Protein AF-O35223-F1 (afdb_monomer_lite)

Structure (mmCIF, N/CA/C/O backbone):
data_AF-O35223-F1
#
_entry.id   AF-O35223-F1
#
loop_
_atom_site.group_PDB
_atom_site.id
_atom_site.type_symbol
_atom_site.label_atom_id
_atom_site.label_alt_id
_atom_site.label_comp_id
_atom_site.label_asym_id
_atom_site.label_entity_id
_atom_site.label_seq_id
_atom_site.pdbx_PDB_ins_code
_atom_site.Cartn_x
_atom_site.Cartn_y
_atom_site.Cartn_z
_atom_site.occupancy
_atom_site.B_iso_or_equiv
_atom_site.auth_seq_id
_atom_site.auth_comp_id
_atom_site.auth_asym_id
_atom_site.auth_atom_id
_atom_site.pdbx_PDB_model_num
ATOM 1 N N . ILE A 1 1 ? 16.661 -6.494 14.076 1.00 72.31 1 ILE A N 1
ATOM 2 C CA . ILE A 1 1 ? 16.013 -7.692 13.481 1.00 72.31 1 ILE A CA 1
ATOM 3 C C . ILE A 1 1 ? 15.786 -7.510 11.979 1.00 72.31 1 ILE A C 1
ATOM 5 O O . ILE A 1 1 ? 16.352 -8.281 11.214 1.00 72.31 1 ILE A O 1
ATOM 9 N N . GLY A 1 2 ? 15.066 -6.471 11.537 1.00 74.75 2 GLY A N 1
ATOM 10 C CA . GLY A 1 2 ? 14.830 -6.199 10.109 1.00 74.75 2 GLY A CA 1
ATOM 11 C C . GLY A 1 2 ? 16.095 -6.109 9.251 1.00 74.75 2 GLY A C 1
ATOM 12 O O . GLY A 1 2 ? 16.254 -6.855 8.285 1.00 74.75 2 GLY A O 1
ATOM 13 N N . MET A 1 3 ? 17.078 -5.314 9.685 1.00 78.62 3 MET A N 1
ATOM 14 C CA . MET A 1 3 ? 18.378 -5.207 9.006 1.00 78.62 3 MET A CA 1
ATOM 15 C C . MET A 1 3 ? 19.155 -6.538 8.944 1.00 78.62 3 MET A C 1
ATOM 17 O O . MET A 1 3 ? 19.803 -6.832 7.943 1.00 78.62 3 MET A O 1
ATOM 21 N N . GLN A 1 4 ? 19.059 -7.382 9.976 1.00 82.38 4 GLN A N 1
ATOM 22 C CA . GLN A 1 4 ? 19.702 -8.702 9.985 1.00 82.38 4 GLN A CA 1
ATOM 23 C C . GLN A 1 4 ? 18.999 -9.675 9.025 1.00 82.38 4 GLN A C 1
ATOM 25 O O . GLN A 1 4 ? 19.676 -10.358 8.257 1.00 82.38 4 GLN A O 1
ATOM 30 N N . MET A 1 5 ? 17.658 -9.686 8.989 1.00 79.19 5 MET A N 1
ATOM 31 C CA . MET A 1 5 ? 16.894 -10.447 7.987 1.00 79.19 5 MET A CA 1
ATOM 32 C C . MET A 1 5 ? 17.226 -9.994 6.564 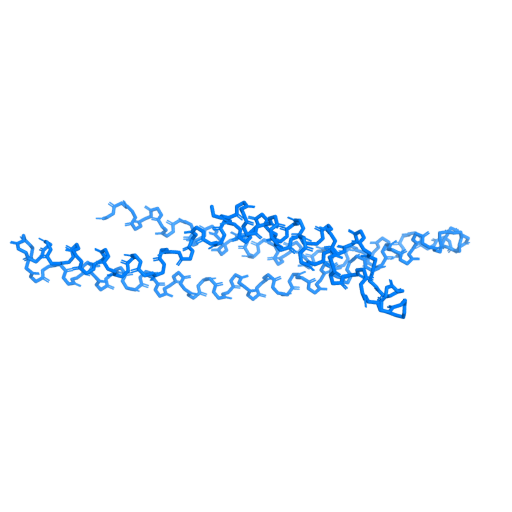1.00 79.19 5 MET A C 1
ATOM 34 O O . MET A 1 5 ? 17.392 -10.829 5.676 1.00 79.19 5 MET A O 1
ATOM 38 N N . ARG A 1 6 ? 17.374 -8.681 6.348 1.00 76.06 6 ARG A N 1
ATOM 39 C CA . ARG A 1 6 ? 17.761 -8.092 5.062 1.00 76.06 6 ARG A CA 1
ATOM 40 C C . ARG A 1 6 ? 19.089 -8.667 4.568 1.00 76.06 6 ARG A C 1
ATOM 42 O O . ARG A 1 6 ? 19.161 -9.162 3.445 1.00 76.06 6 ARG A O 1
ATOM 49 N N . ILE A 1 7 ? 20.124 -8.632 5.409 1.00 82.81 7 ILE A N 1
ATOM 50 C CA . ILE A 1 7 ? 21.465 -9.135 5.072 1.00 82.81 7 ILE A CA 1
ATOM 51 C C . ILE A 1 7 ? 21.427 -10.650 4.812 1.00 82.81 7 ILE A C 1
ATOM 53 O O . ILE A 1 7 ? 22.005 -11.122 3.831 1.00 82.81 7 ILE A O 1
ATOM 57 N N . ALA A 1 8 ? 20.694 -11.409 5.634 1.00 85.00 8 ALA A N 1
ATOM 58 C CA . ALA A 1 8 ? 20.541 -12.853 5.464 1.00 85.00 8 ALA A CA 1
ATOM 59 C C . ALA A 1 8 ? 19.843 -13.220 4.140 1.00 85.00 8 ALA A C 1
ATOM 61 O O . ALA A 1 8 ? 20.336 -14.076 3.403 1.00 85.00 8 ALA A O 1
ATOM 62 N N . MET A 1 9 ? 18.745 -12.538 3.792 1.00 81.94 9 MET A N 1
ATOM 63 C CA . MET A 1 9 ? 18.031 -12.747 2.527 1.00 81.94 9 MET A CA 1
ATOM 64 C C . MET A 1 9 ? 18.899 -12.413 1.311 1.00 81.94 9 MET A C 1
ATOM 66 O O . MET A 1 9 ? 18.942 -13.200 0.366 1.00 81.94 9 MET A O 1
ATOM 70 N N . PHE A 1 10 ? 19.640 -11.298 1.346 1.00 79.69 10 PHE A N 1
ATOM 71 C CA . PHE A 1 10 ? 20.596 -10.961 0.286 1.00 79.69 10 PHE A CA 1
ATOM 72 C C . PHE A 1 10 ? 21.659 -12.050 0.111 1.00 79.69 10 PHE A C 1
ATOM 74 O O . PHE A 1 10 ? 21.914 -12.475 -1.014 1.00 79.69 10 PHE A O 1
ATOM 81 N N . SER A 1 11 ? 22.239 -12.543 1.209 1.00 84.62 11 SER A N 1
ATOM 82 C CA . SER A 1 11 ? 23.257 -13.600 1.169 1.00 84.62 11 SER A CA 1
ATOM 83 C C . SER A 1 11 ? 22.713 -14.909 0.583 1.00 84.62 11 SER A C 1
ATOM 85 O O . SER A 1 11 ? 23.360 -15.530 -0.264 1.00 84.62 11 SER A O 1
ATOM 87 N N . LEU A 1 12 ? 21.504 -15.319 0.982 1.00 85.62 12 LEU A N 1
ATOM 88 C CA . LEU A 1 12 ? 20.852 -16.534 0.482 1.00 85.62 12 LEU A CA 1
ATOM 89 C C . LEU A 1 12 ? 20.500 -16.435 -1.003 1.00 85.62 12 LEU A C 1
ATOM 91 O O . LEU A 1 12 ? 20.766 -17.373 -1.756 1.00 85.62 12 LEU A O 1
ATOM 95 N N . ILE A 1 13 ? 19.938 -15.304 -1.432 1.00 83.12 13 ILE A N 1
ATOM 96 C CA . ILE A 1 13 ? 19.562 -15.084 -2.830 1.00 83.12 13 ILE A CA 1
ATOM 97 C C . ILE A 1 13 ? 20.812 -15.018 -3.701 1.00 83.12 13 ILE A C 1
ATOM 99 O O . ILE A 1 13 ? 20.864 -15.700 -4.718 1.00 83.12 13 ILE A O 1
ATOM 103 N N . TYR A 1 14 ? 21.857 -14.308 -3.271 1.00 82.56 14 TYR A N 1
ATOM 104 C CA . TYR A 1 14 ? 23.130 -14.270 -3.988 1.00 82.56 14 TYR A CA 1
ATOM 105 C C . TYR A 1 14 ? 23.736 -15.675 -4.152 1.00 82.56 14 TYR A C 1
ATOM 107 O O . TYR A 1 14 ? 24.053 -16.090 -5.267 1.00 82.56 14 TYR A O 1
ATOM 115 N N . LYS A 1 15 ? 23.791 -16.469 -3.071 1.00 85.25 15 LYS A N 1
ATOM 116 C CA . LYS A 1 15 ? 24.244 -17.872 -3.119 1.00 85.25 15 LYS A CA 1
ATOM 117 C C . LYS A 1 15 ? 23.380 -18.752 -4.025 1.00 85.25 15 LYS A C 1
ATOM 119 O O . LYS A 1 15 ? 23.910 -19.655 -4.668 1.00 85.25 15 LYS A O 1
ATOM 124 N N . LYS A 1 16 ? 22.060 -18.539 -4.056 1.00 84.56 16 LYS A N 1
ATOM 125 C CA . LYS A 1 16 ? 21.143 -19.301 -4.914 1.00 84.56 16 LYS A CA 1
ATOM 126 C C . LYS A 1 16 ? 21.359 -18.947 -6.382 1.00 84.56 16 LYS A C 1
ATOM 128 O O . LYS A 1 16 ? 21.467 -19.864 -7.189 1.00 84.56 16 LYS A O 1
ATOM 133 N N . THR A 1 17 ? 21.485 -17.662 -6.703 1.00 81.19 17 THR A N 1
ATOM 134 C CA . THR A 1 17 ? 21.718 -17.158 -8.063 1.00 81.19 17 THR A CA 1
ATOM 135 C C . THR A 1 17 ? 23.026 -17.677 -8.653 1.00 81.19 17 THR A C 1
ATOM 137 O O . THR A 1 17 ? 23.038 -18.083 -9.808 1.00 81.19 17 THR A O 1
ATOM 140 N N . LEU A 1 18 ? 24.093 -17.787 -7.855 1.00 81.12 18 LEU A N 1
ATOM 141 C CA . LEU A 1 18 ? 25.358 -18.397 -8.295 1.00 81.12 18 LEU A CA 1
ATOM 142 C C . LEU A 1 18 ? 25.246 -19.890 -8.659 1.00 81.12 18 LEU A C 1
ATOM 144 O O . LEU A 1 18 ? 26.124 -20.422 -9.328 1.00 81.12 18 LEU A O 1
ATOM 148 N N . LYS A 1 19 ? 24.186 -20.577 -8.216 1.00 84.06 19 LYS A N 1
ATOM 149 C CA . LYS A 1 19 ? 23.920 -21.995 -8.513 1.00 84.06 19 LYS A CA 1
ATOM 150 C C . LYS A 1 19 ? 22.848 -22.192 -9.592 1.00 84.06 19 LYS A C 1
ATOM 152 O O . LYS A 1 19 ? 22.480 -23.333 -9.871 1.00 84.06 19 LYS A O 1
ATOM 157 N N . LEU A 1 20 ? 22.287 -21.116 -10.149 1.00 81.62 20 LEU A N 1
ATOM 158 C CA . LEU A 1 20 ? 21.279 -21.200 -11.205 1.00 81.62 20 LEU A CA 1
ATOM 159 C C . LEU A 1 20 ? 21.935 -21.453 -12.570 1.00 81.62 20 LEU A C 1
ATOM 161 O O . LEU A 1 20 ? 22.999 -20.928 -12.876 1.00 81.62 20 LEU A O 1
ATOM 165 N N . SER A 1 21 ? 21.272 -22.263 -13.396 1.00 78.06 21 SER A N 1
ATOM 166 C CA . SER A 1 21 ? 21.702 -22.548 -14.769 1.00 78.06 21 SER A CA 1
ATOM 167 C C . SER A 1 21 ? 21.599 -21.301 -15.655 1.00 78.06 21 SER A C 1
ATOM 169 O O . SER A 1 21 ? 20.639 -20.534 -15.531 1.00 78.06 21 SER A O 1
ATOM 171 N N . SER A 1 22 ? 22.527 -21.145 -16.607 1.00 72.75 22 SER A N 1
ATOM 172 C CA . SER A 1 22 ? 22.577 -20.015 -17.549 1.00 72.75 22 SER A CA 1
ATOM 173 C C . SER A 1 22 ? 21.261 -19.773 -18.296 1.00 72.75 22 SER A C 1
ATOM 175 O O . SER A 1 22 ? 20.886 -18.625 -18.494 1.00 72.75 22 SER A O 1
ATOM 177 N N . ARG A 1 23 ? 20.474 -20.823 -18.590 1.00 75.25 23 ARG A N 1
ATOM 178 C CA . ARG A 1 23 ? 19.152 -20.689 -19.245 1.00 75.25 23 ARG A CA 1
ATOM 179 C C . ARG A 1 23 ? 18.141 -19.853 -18.451 1.00 75.25 23 ARG A C 1
ATOM 181 O O . ARG A 1 23 ? 17.201 -19.316 -19.030 1.00 75.25 23 ARG A O 1
A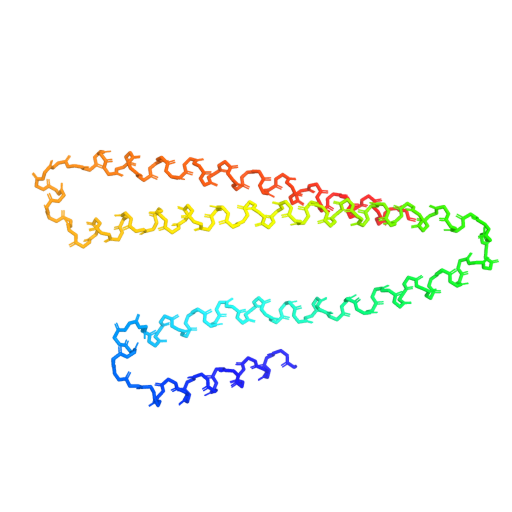TOM 188 N N . VAL A 1 24 ? 18.272 -19.802 -17.125 1.00 71.56 24 VAL A N 1
ATOM 189 C CA . VAL A 1 24 ? 17.401 -18.986 -16.262 1.00 71.56 24 VAL A CA 1
ATOM 190 C C . VAL A 1 24 ? 17.978 -17.581 -16.089 1.00 71.56 24 VAL A C 1
ATOM 192 O O . VAL A 1 24 ? 17.218 -16.619 -16.001 1.00 71.56 24 VAL A O 1
ATOM 195 N N . LEU A 1 25 ? 19.308 -17.460 -16.101 1.00 71.56 25 LEU A N 1
ATOM 196 C CA . LEU A 1 25 ? 20.017 -16.180 -16.059 1.00 71.56 25 LEU A CA 1
ATOM 197 C C . LEU A 1 25 ? 19.766 -15.329 -17.316 1.00 71.56 25 LEU A C 1
ATOM 199 O O . LEU A 1 25 ? 19.668 -14.113 -17.200 1.00 71.56 25 LEU A O 1
ATOM 203 N N . ASP A 1 26 ? 19.560 -15.962 -18.476 1.00 74.00 26 ASP A N 1
ATOM 204 C CA . ASP A 1 26 ? 19.174 -15.276 -19.722 1.00 74.00 26 ASP A CA 1
ATOM 205 C C . ASP A 1 26 ? 17.795 -14.600 -19.631 1.00 74.00 26 ASP A C 1
ATOM 207 O O . ASP A 1 26 ? 17.519 -13.644 -20.350 1.00 74.00 26 ASP A O 1
ATOM 211 N N . LYS A 1 27 ? 16.915 -15.075 -18.737 1.00 73.94 27 LYS A N 1
ATOM 212 C CA . LYS A 1 27 ? 15.574 -14.502 -18.536 1.00 73.94 27 LYS A CA 1
ATOM 213 C C . LYS A 1 27 ? 15.523 -13.440 -17.439 1.00 73.94 27 LYS A C 1
ATOM 215 O O . LYS A 1 27 ? 14.643 -12.584 -17.476 1.00 73.94 27 LYS A O 1
ATOM 220 N N . ILE A 1 28 ? 16.395 -13.521 -16.432 1.00 71.00 28 ILE A N 1
ATOM 221 C CA . ILE A 1 28 ? 16.384 -12.630 -15.264 1.00 71.00 28 ILE A CA 1
ATOM 222 C C . ILE A 1 28 ? 17.818 -12.200 -14.955 1.00 71.00 28 ILE A C 1
ATOM 224 O O . ILE A 1 28 ? 18.617 -12.984 -14.443 1.00 71.00 28 ILE A O 1
ATOM 228 N N . SER A 1 29 ? 18.125 -10.923 -15.198 1.00 76.25 29 SER A N 1
ATOM 229 C CA . SER A 1 29 ? 19.433 -10.362 -14.861 1.00 76.25 29 SER A CA 1
ATOM 230 C C . SER A 1 29 ? 19.640 -10.305 -13.344 1.00 76.25 29 SER A C 1
ATOM 232 O O . SER A 1 29 ? 18.763 -9.872 -12.589 1.00 76.25 29 SER A O 1
ATOM 234 N N . ILE A 1 30 ? 20.844 -10.666 -12.888 1.00 73.94 30 ILE A N 1
ATOM 235 C CA . ILE A 1 30 ? 21.252 -10.587 -11.475 1.00 73.94 30 ILE A CA 1
ATOM 236 C C . ILE A 1 30 ? 21.043 -9.165 -10.926 1.00 73.94 30 ILE A C 1
ATOM 238 O O . ILE A 1 30 ? 20.556 -8.997 -9.808 1.00 73.94 30 ILE A O 1
ATOM 242 N N . GLY A 1 31 ? 21.348 -8.136 -11.725 1.00 72.75 31 GLY A N 1
ATOM 243 C CA . GLY A 1 31 ? 21.167 -6.736 -11.333 1.00 72.75 31 GLY A CA 1
ATOM 244 C C . GLY A 1 31 ? 19.696 -6.355 -11.140 1.00 72.75 31 GLY A C 1
ATOM 245 O O . GLY A 1 31 ? 19.359 -5.652 -10.186 1.00 72.75 31 GLY A O 1
ATOM 246 N N . GLN A 1 32 ? 18.801 -6.876 -11.986 1.00 77.12 32 GLN A N 1
ATOM 247 C CA . GLN A 1 32 ? 17.355 -6.675 -11.844 1.00 77.12 32 GLN A CA 1
ATOM 248 C C . GLN A 1 32 ? 16.824 -7.355 -10.581 1.00 77.12 32 GLN A C 1
ATOM 250 O O . GLN A 1 32 ? 16.044 -6.753 -9.845 1.00 77.12 32 GLN A O 1
ATOM 255 N N . LEU A 1 33 ? 17.294 -8.571 -10.287 1.00 78.94 33 LEU A N 1
ATOM 256 C CA . LEU A 1 33 ? 16.919 -9.303 -9.079 1.00 78.94 33 LEU A CA 1
ATOM 257 C C . LEU A 1 33 ? 17.364 -8.566 -7.807 1.00 78.94 33 LEU A C 1
ATOM 259 O O . LEU A 1 33 ? 16.567 -8.389 -6.889 1.00 78.94 33 LEU A O 1
ATOM 263 N N . VAL A 1 34 ? 18.613 -8.096 -7.765 1.00 77.56 34 VAL A N 1
ATOM 264 C CA . VAL A 1 34 ? 19.168 -7.336 -6.631 1.00 77.56 34 VAL A CA 1
ATOM 265 C C . VAL A 1 34 ? 18.429 -6.009 -6.439 1.00 77.56 34 VAL A C 1
ATOM 267 O O . VAL A 1 34 ? 18.108 -5.650 -5.306 1.00 77.56 34 VAL A O 1
ATOM 270 N N . SER A 1 35 ? 18.108 -5.302 -7.526 1.00 81.19 35 SER A N 1
ATOM 271 C CA . SER A 1 35 ? 17.359 -4.039 -7.477 1.00 81.19 35 SER A CA 1
ATOM 272 C C . SER A 1 35 ? 15.922 -4.239 -6.983 1.00 81.19 35 SER A C 1
ATOM 274 O O . SER A 1 35 ? 15.468 -3.550 -6.064 1.00 81.19 35 SER A O 1
ATOM 276 N N . LEU A 1 36 ? 15.227 -5.250 -7.515 1.00 79.12 36 LEU A N 1
ATOM 277 C CA . LEU A 1 36 ? 13.884 -5.626 -7.077 1.00 79.12 36 LEU A CA 1
ATOM 278 C C . LEU A 1 36 ? 13.883 -6.019 -5.599 1.00 79.12 36 LEU A C 1
ATOM 280 O O . LEU A 1 36 ? 13.017 -5.577 -4.843 1.00 79.12 36 LEU A O 1
ATOM 284 N N . LEU A 1 37 ? 14.864 -6.811 -5.172 1.00 77.94 37 LEU A N 1
ATOM 285 C CA . LEU A 1 37 ? 15.007 -7.234 -3.787 1.00 77.94 37 LEU A CA 1
ATOM 286 C C . LEU A 1 37 ? 15.277 -6.037 -2.863 1.00 77.94 37 LEU A C 1
ATOM 288 O O . LEU A 1 37 ? 14.593 -5.885 -1.857 1.00 77.94 37 LEU A O 1
ATOM 292 N N . SER A 1 38 ? 16.197 -5.140 -3.231 1.00 77.56 38 SER A N 1
ATOM 293 C CA . SER A 1 38 ? 16.495 -3.922 -2.463 1.00 77.56 38 SER A CA 1
ATOM 294 C C . SER A 1 38 ? 15.250 -3.048 -2.255 1.00 77.56 38 SER A C 1
ATOM 296 O O . SER A 1 38 ? 14.977 -2.608 -1.137 1.00 77.56 38 SER A O 1
ATOM 298 N N . ASN A 1 39 ? 14.437 -2.868 -3.302 1.00 80.06 39 ASN A N 1
ATOM 299 C CA . ASN A 1 39 ? 13.200 -2.086 -3.238 1.00 80.06 39 ASN A CA 1
ATOM 300 C C . ASN A 1 39 ? 12.107 -2.750 -2.377 1.00 80.06 39 ASN A C 1
ATOM 302 O O . ASN A 1 39 ? 11.375 -2.068 -1.659 1.00 80.06 39 ASN A O 1
ATOM 306 N N . ASN A 1 40 ? 11.977 -4.078 -2.438 1.00 79.06 40 ASN A N 1
ATOM 307 C CA . ASN A 1 40 ? 10.986 -4.801 -1.638 1.00 79.06 40 ASN A CA 1
ATOM 308 C C . ASN A 1 40 ? 11.398 -4.927 -0.167 1.00 79.06 40 ASN A C 1
ATOM 310 O O . ASN A 1 40 ? 10.531 -4.912 0.699 1.00 79.06 40 ASN A O 1
ATOM 314 N N . LEU A 1 41 ? 12.697 -4.992 0.132 1.00 74.81 41 LEU A N 1
ATOM 315 C CA . LEU A 1 41 ? 13.192 -5.155 1.499 1.00 74.81 41 LEU A CA 1
ATOM 316 C C . LEU A 1 41 ? 12.947 -3.935 2.386 1.00 74.81 41 LEU A C 1
ATOM 318 O O . LEU A 1 41 ? 12.598 -4.117 3.546 1.00 74.81 41 LEU A O 1
ATOM 322 N N . ASN A 1 42 ? 13.063 -2.714 1.855 1.00 77.56 42 ASN A N 1
ATOM 323 C CA . ASN A 1 42 ? 12.712 -1.512 2.623 1.00 77.56 42 ASN A CA 1
ATOM 324 C C . ASN A 1 42 ? 11.232 -1.544 3.047 1.00 77.56 42 ASN A C 1
ATOM 326 O O . ASN A 1 42 ? 10.906 -1.314 4.206 1.00 77.56 42 ASN A O 1
ATOM 330 N N . LYS A 1 43 ? 10.341 -1.927 2.124 1.00 78.06 43 LYS A N 1
ATOM 331 C CA . LYS A 1 43 ? 8.904 -2.072 2.408 1.00 78.06 43 LYS A CA 1
ATOM 332 C C . LYS A 1 43 ? 8.604 -3.245 3.339 1.00 78.06 43 LYS A C 1
ATOM 334 O O . LYS A 1 43 ? 7.632 -3.204 4.083 1.00 78.06 43 LYS A O 1
ATOM 339 N N . PHE A 1 44 ? 9.406 -4.304 3.268 1.00 79.06 44 PHE A N 1
ATOM 340 C CA . PHE A 1 44 ? 9.266 -5.472 4.129 1.00 79.06 44 PHE A CA 1
ATOM 341 C C . PHE A 1 44 ? 9.649 -5.157 5.577 1.00 79.06 44 PHE A C 1
ATOM 343 O O . PHE A 1 44 ? 8.964 -5.612 6.484 1.00 79.06 44 PHE A O 1
ATOM 350 N N . ASP A 1 45 ? 10.692 -4.352 5.794 1.00 79.19 45 ASP A N 1
ATOM 351 C CA . ASP A 1 45 ? 11.107 -3.924 7.135 1.00 79.19 45 ASP A CA 1
ATOM 352 C C . ASP A 1 45 ? 10.027 -3.051 7.799 1.00 79.19 45 ASP A C 1
ATOM 354 O O . ASP A 1 45 ? 9.560 -3.347 8.900 1.00 79.19 45 ASP A O 1
ATOM 358 N N . GLU A 1 46 ? 9.511 -2.055 7.068 1.00 79.38 46 GLU A N 1
ATOM 359 C CA . GLU A 1 46 ? 8.355 -1.256 7.505 1.00 79.38 46 GLU A CA 1
ATOM 360 C C . GLU A 1 46 ? 7.113 -2.132 7.759 1.00 79.38 46 GLU A C 1
ATOM 362 O O . GLU A 1 46 ? 6.401 -1.959 8.749 1.00 79.38 46 GLU A O 1
ATOM 367 N N . GLY A 1 47 ? 6.864 -3.116 6.889 1.00 79.88 47 GLY A N 1
ATOM 368 C CA . GLY A 1 47 ? 5.748 -4.051 7.018 1.00 79.88 47 GLY A CA 1
ATOM 369 C C . GLY A 1 47 ? 5.857 -4.969 8.236 1.00 79.88 47 GLY A C 1
ATOM 370 O O . GLY A 1 47 ? 4.849 -5.234 8.885 1.00 79.88 47 GLY A O 1
ATOM 371 N N . LEU A 1 48 ? 7.062 -5.426 8.583 1.00 82.31 48 LEU A N 1
ATOM 372 C CA . LEU A 1 48 ? 7.317 -6.245 9.771 1.00 82.31 48 LEU A CA 1
ATOM 373 C C . LEU A 1 48 ? 7.044 -5.473 11.061 1.00 82.31 48 LEU A C 1
ATOM 375 O O . LEU A 1 48 ? 6.459 -6.031 11.991 1.00 82.31 48 LEU A O 1
ATOM 379 N N . ALA A 1 49 ? 7.425 -4.195 11.117 1.00 81.06 49 ALA A N 1
ATOM 380 C CA . ALA A 1 49 ? 7.086 -3.334 12.248 1.00 81.06 49 ALA A CA 1
ATOM 381 C C . ALA A 1 49 ? 5.561 -3.210 12.410 1.00 81.06 49 ALA A C 1
ATOM 383 O O . ALA A 1 49 ? 5.037 -3.384 13.510 1.00 81.06 49 ALA A O 1
ATOM 384 N N . LEU A 1 50 ? 4.835 -3.012 11.305 1.00 82.25 50 LEU A N 1
ATOM 385 C CA . LEU A 1 50 ? 3.371 -2.926 11.309 1.00 82.25 50 LEU A CA 1
ATOM 386 C C . LEU A 1 50 ? 2.680 -4.266 11.612 1.00 82.25 50 LEU A C 1
ATOM 388 O O . LEU A 1 50 ? 1.618 -4.280 12.227 1.00 82.25 50 LEU A O 1
ATOM 392 N N . ALA A 1 51 ? 3.274 -5.399 11.232 1.00 84.88 51 ALA A N 1
ATOM 393 C CA . ALA A 1 51 ? 2.695 -6.725 11.446 1.00 84.88 51 ALA A CA 1
ATOM 394 C C . ALA A 1 51 ? 2.505 -7.065 12.934 1.00 84.88 51 ALA A C 1
ATOM 396 O O . ALA A 1 51 ? 1.557 -7.765 13.289 1.00 84.88 51 ALA A O 1
ATOM 397 N N . HIS A 1 52 ? 3.356 -6.535 13.817 1.00 86.31 52 HIS A N 1
ATOM 398 C CA . HIS A 1 52 ? 3.216 -6.743 15.260 1.00 86.31 52 HIS A CA 1
ATOM 399 C C . HIS A 1 52 ? 1.930 -6.112 15.816 1.00 86.31 52 HIS A C 1
ATOM 401 O O . HIS A 1 52 ? 1.328 -6.647 16.744 1.00 86.31 52 HIS A O 1
ATOM 407 N N . PHE A 1 53 ? 1.432 -5.033 15.207 1.00 84.88 53 PHE A N 1
ATOM 408 C CA . PHE A 1 53 ? 0.189 -4.400 15.648 1.00 84.88 53 PHE A CA 1
ATOM 409 C C . PHE A 1 53 ? -1.051 -5.280 15.453 1.00 84.88 53 PHE A C 1
ATOM 411 O O . PHE A 1 53 ? -2.057 -5.043 16.114 1.00 84.88 53 PHE A O 1
ATOM 418 N N . VAL A 1 54 ? -0.988 -6.325 14.618 1.00 87.25 54 VAL A N 1
ATOM 419 C CA . VAL A 1 54 ? -2.123 -7.233 14.369 1.00 87.25 54 VAL A CA 1
ATOM 420 C C . VAL A 1 54 ? -2.570 -7.961 15.640 1.00 87.25 54 VAL A C 1
ATOM 422 O O . VAL A 1 54 ? -3.765 -8.171 15.823 1.00 87.25 54 VAL A O 1
ATOM 425 N N . TRP A 1 55 ? -1.637 -8.325 16.525 1.00 88.81 55 TRP A N 1
ATOM 426 C CA . TRP A 1 55 ? -1.948 -9.003 17.790 1.00 88.81 55 TRP A CA 1
ATOM 427 C C . TRP A 1 55 ? -1.908 -8.058 18.996 1.00 88.81 55 TRP A C 1
ATOM 429 O O . TRP A 1 55 ? -2.662 -8.255 19.949 1.00 88.81 55 TRP A O 1
ATOM 439 N N . ILE A 1 56 ? -1.086 -7.003 18.943 1.00 88.69 56 ILE A N 1
ATOM 440 C CA . ILE A 1 56 ? -1.019 -5.994 20.008 1.00 88.69 56 ILE A CA 1
ATOM 441 C C . ILE A 1 56 ? -2.334 -5.209 20.086 1.00 88.69 56 ILE A C 1
ATOM 443 O O . ILE A 1 56 ? -2.844 -4.998 21.182 1.00 88.69 56 ILE A O 1
ATOM 447 N N . ALA A 1 57 ? -2.921 -4.813 18.949 1.00 86.81 57 ALA A N 1
ATOM 448 C CA . ALA A 1 57 ? -4.121 -3.977 18.947 1.00 86.81 57 ALA A CA 1
ATOM 449 C C . ALA A 1 57 ? -5.350 -4.656 19.594 1.00 86.81 57 ALA A C 1
ATOM 451 O O . ALA A 1 57 ? -5.963 -4.027 20.456 1.00 86.81 57 ALA A O 1
ATOM 452 N N . PRO A 1 58 ? -5.706 -5.925 19.290 1.00 87.69 58 PRO A N 1
ATOM 453 C CA . PRO A 1 58 ? -6.800 -6.614 19.983 1.00 87.69 58 PRO A CA 1
ATOM 454 C C . PRO A 1 58 ? -6.566 -6.764 21.489 1.00 87.69 58 PRO A C 1
ATOM 456 O O . PRO A 1 58 ? -7.488 -6.565 22.284 1.00 87.69 58 PRO A O 1
ATOM 459 N N . LEU A 1 59 ? -5.332 -7.087 21.892 1.00 90.38 59 LEU A N 1
ATOM 460 C CA . LEU A 1 59 ? -4.968 -7.210 23.302 1.00 90.38 59 LEU A CA 1
ATOM 461 C C . LEU A 1 59 ? -5.133 -5.867 24.023 1.00 90.38 59 LEU A C 1
ATOM 463 O O . LEU A 1 59 ? -5.739 -5.811 25.090 1.00 90.38 59 LEU A O 1
ATOM 467 N N . GLN A 1 60 ? -4.654 -4.785 23.409 1.00 87.88 60 GLN A N 1
ATOM 468 C CA . GLN A 1 60 ? -4.754 -3.434 23.946 1.00 87.88 60 GLN A CA 1
ATOM 469 C C . GLN A 1 60 ? -6.210 -2.965 24.070 1.00 87.88 60 GLN A C 1
ATOM 471 O O . GLN A 1 60 ? -6.576 -2.423 25.109 1.00 87.88 60 GLN A O 1
ATOM 476 N N . VAL A 1 61 ? -7.054 -3.218 23.062 1.00 87.25 61 VAL A N 1
ATOM 477 C CA . VAL A 1 61 ? -8.495 -2.900 23.112 1.00 87.25 61 VAL A CA 1
ATOM 478 C C . VAL A 1 61 ? -9.185 -3.665 24.241 1.00 87.25 61 VAL A C 1
ATOM 480 O O . VAL A 1 61 ? -9.971 -3.080 24.979 1.00 87.25 61 VAL A O 1
ATOM 483 N N . THR A 1 62 ? -8.861 -4.947 24.422 1.00 87.94 62 THR A N 1
ATOM 484 C CA . THR A 1 62 ? -9.443 -5.771 25.494 1.00 87.94 62 THR A CA 1
ATOM 485 C C . THR A 1 62 ? -9.057 -5.240 26.879 1.00 87.94 62 THR A C 1
ATOM 487 O O . THR A 1 62 ? -9.909 -5.124 27.758 1.00 87.94 62 THR A O 1
ATOM 490 N N . LEU A 1 63 ? -7.788 -4.860 27.059 1.00 89.38 63 LEU A N 1
ATOM 491 C CA . LEU A 1 63 ? -7.272 -4.276 28.302 1.00 89.38 63 LEU A CA 1
ATOM 492 C C . LEU A 1 63 ? -7.925 -2.923 28.622 1.00 89.38 63 LEU A C 1
ATOM 494 O O . LEU A 1 63 ? -8.382 -2.710 29.742 1.00 89.38 63 LEU A O 1
ATOM 498 N N . LEU A 1 64 ? -8.014 -2.031 27.628 1.00 87.00 64 LEU A N 1
ATOM 499 C CA . LEU A 1 64 ? -8.692 -0.736 27.748 1.00 87.00 64 LEU A CA 1
ATOM 500 C C . LEU A 1 64 ? -10.169 -0.904 28.100 1.00 87.00 64 LEU A C 1
ATOM 502 O O . LEU A 1 64 ? -10.677 -0.170 28.940 1.00 87.00 64 LEU A O 1
ATOM 506 N N . MET A 1 65 ? -10.843 -1.882 27.494 1.00 84.81 65 MET A N 1
ATOM 507 C CA . MET A 1 65 ? -12.253 -2.141 27.758 1.00 84.81 65 MET A CA 1
ATOM 508 C C . MET A 1 65 ? -12.493 -2.634 29.188 1.00 84.81 65 MET A C 1
ATOM 510 O O . MET A 1 65 ? -13.463 -2.218 29.816 1.00 84.81 65 MET A O 1
ATOM 514 N N . GLY A 1 66 ? -11.590 -3.467 29.719 1.00 85.75 66 GLY A N 1
ATOM 515 C CA . GLY A 1 66 ? -11.618 -3.877 31.124 1.00 85.75 66 GLY A CA 1
ATOM 516 C C . GLY A 1 66 ? -11.469 -2.691 32.077 1.00 85.75 66 GLY A C 1
ATOM 517 O O . GLY A 1 66 ? -12.206 -2.598 33.048 1.00 85.75 66 GLY A O 1
ATOM 518 N N . LEU A 1 67 ? -10.584 -1.741 31.759 1.00 85.44 67 LEU A N 1
ATOM 519 C CA . LEU A 1 67 ? -10.386 -0.540 32.575 1.00 85.44 67 LEU A CA 1
ATOM 520 C C . LEU A 1 67 ? -11.570 0.442 32.484 1.00 85.44 67 LEU A C 1
ATOM 522 O O . LEU A 1 67 ? -11.944 1.070 33.470 1.00 85.44 67 LEU A O 1
ATOM 526 N N . LEU A 1 68 ? -12.174 0.578 31.298 1.00 84.50 68 LEU A N 1
ATOM 527 C CA . LEU A 1 68 ? -13.334 1.449 31.077 1.00 84.50 68 LEU A CA 1
ATOM 528 C C . LEU A 1 68 ? -14.614 0.915 31.728 1.00 84.50 68 LEU A C 1
ATOM 530 O O . LEU A 1 68 ? -15.514 1.702 32.033 1.00 84.50 68 LEU A O 1
ATOM 534 N N . TRP A 1 69 ? -14.696 -0.402 31.933 1.00 82.00 69 TRP A N 1
ATOM 535 C CA . TRP A 1 69 ? -15.829 -1.057 32.582 1.00 82.00 69 TRP A CA 1
ATOM 536 C C . TRP A 1 69 ? -16.108 -0.475 33.968 1.00 82.00 69 TRP A C 1
ATOM 538 O O . TRP A 1 69 ? -17.258 -0.175 34.288 1.00 82.00 69 TRP A O 1
ATOM 548 N N . ASP A 1 70 ? -15.046 -0.247 34.740 1.00 78.69 70 ASP A N 1
ATOM 549 C CA . ASP A 1 70 ? -15.138 0.223 36.121 1.00 78.69 70 ASP A CA 1
ATOM 550 C C . ASP A 1 70 ? -15.599 1.687 36.224 1.00 78.69 70 ASP A C 1
ATOM 552 O O . ASP A 1 70 ? -16.171 2.077 37.240 1.00 78.69 70 ASP A O 1
ATOM 556 N N . LEU A 1 71 ? -15.397 2.501 35.176 1.00 77.69 71 LEU A N 1
ATOM 557 C CA . LEU A 1 71 ? -15.795 3.916 35.162 1.00 77.69 71 LEU A CA 1
ATOM 558 C C . LEU A 1 71 ? -17.148 4.176 34.481 1.00 77.69 71 LEU A C 1
ATOM 560 O O . LEU A 1 71 ? -17.912 5.015 34.952 1.00 77.69 71 LEU A O 1
ATOM 564 N N . LEU A 1 72 ? -17.422 3.533 33.339 1.00 77.19 72 LEU A N 1
ATOM 565 C CA . LEU A 1 72 ? -18.546 3.884 32.451 1.00 77.19 72 LEU A CA 1
ATOM 566 C C . LEU A 1 72 ? -19.602 2.781 32.300 1.00 77.19 72 LEU A C 1
ATOM 568 O O . LEU A 1 72 ? -20.653 3.029 31.696 1.00 77.19 72 LEU A O 1
ATOM 572 N N . GLN A 1 73 ? -19.342 1.583 32.833 1.00 81.06 73 GLN A N 1
ATOM 573 C CA . GLN A 1 73 ? -20.273 0.455 32.862 1.00 81.06 73 GLN A CA 1
ATOM 574 C C . GLN A 1 73 ? -20.908 0.205 31.471 1.00 81.06 73 GLN A C 1
ATOM 576 O O . GLN A 1 73 ? -20.198 -0.077 30.505 1.00 81.06 73 GLN A O 1
ATOM 581 N N . ALA A 1 74 ? -22.228 0.359 31.310 1.00 79.12 74 ALA A N 1
ATOM 582 C CA . ALA A 1 74 ? -22.927 0.100 30.045 1.00 79.12 74 ALA A CA 1
ATOM 583 C C . ALA A 1 74 ? -22.560 1.064 28.894 1.00 79.12 74 ALA A C 1
ATOM 585 O O . ALA A 1 74 ? -22.672 0.689 27.725 1.00 79.12 74 ALA A O 1
ATOM 586 N N . SER A 1 75 ? -22.102 2.287 29.191 1.00 81.94 75 SER A N 1
ATOM 587 C CA . SER A 1 75 ? -21.783 3.293 28.165 1.00 81.94 75 SER A CA 1
ATOM 588 C C . SER A 1 75 ? -20.542 2.918 27.338 1.00 81.94 75 SER A C 1
ATOM 590 O O . SER A 1 75 ? -20.465 3.224 26.146 1.00 81.94 75 SER A O 1
ATOM 592 N N . ALA A 1 76 ? -19.611 2.153 27.921 1.00 80.69 76 ALA A N 1
ATOM 593 C CA . ALA A 1 76 ? -18.396 1.702 27.241 1.00 80.69 76 ALA A CA 1
ATOM 594 C C . ALA A 1 76 ? -18.698 0.861 25.982 1.00 80.69 76 ALA A C 1
ATOM 596 O O . ALA A 1 76 ? -18.018 0.995 24.962 1.00 80.69 76 ALA A O 1
ATOM 597 N N . PHE A 1 77 ? -19.759 0.043 26.002 1.00 82.56 77 PHE A N 1
ATOM 598 C CA . PHE A 1 77 ? -20.153 -0.771 24.845 1.00 82.56 77 PHE A CA 1
ATOM 599 C C . PHE A 1 77 ? -20.590 0.057 23.635 1.00 82.56 77 PHE A C 1
ATOM 601 O O . PHE A 1 77 ? -20.372 -0.371 22.502 1.00 82.56 77 PHE A O 1
ATOM 608 N N . CYS A 1 78 ? -21.174 1.238 23.855 1.00 85.62 78 CYS A N 1
ATOM 609 C CA . CYS A 1 78 ? -21.569 2.131 22.768 1.00 85.62 78 CYS A CA 1
ATOM 610 C C . CYS A 1 78 ? -20.334 2.641 22.003 1.00 85.62 78 CYS A C 1
ATOM 612 O O . CYS A 1 78 ? -20.297 2.592 20.772 1.00 85.62 78 CYS A O 1
ATOM 614 N N . GLY A 1 79 ? -19.276 3.023 22.732 1.00 82.75 79 GLY A N 1
ATOM 615 C CA . GLY A 1 79 ? -17.990 3.413 22.145 1.00 82.75 79 GLY A CA 1
ATOM 616 C C . GLY A 1 79 ? -17.315 2.267 21.387 1.00 82.75 79 GLY A C 1
ATOM 617 O O . GLY A 1 79 ? -16.863 2.449 20.257 1.00 82.75 79 GLY A O 1
ATOM 618 N N . LEU A 1 80 ? -17.321 1.055 21.954 1.00 84.50 80 LEU A N 1
ATOM 619 C CA . LEU A 1 80 ? -16.776 -0.129 21.283 1.00 84.50 80 LEU A CA 1
ATOM 620 C C . LEU A 1 80 ? -17.524 -0.448 19.980 1.00 84.50 80 LEU A C 1
ATOM 622 O O . LEU A 1 80 ? -16.894 -0.710 18.955 1.00 84.50 80 LEU A O 1
ATOM 626 N N . ALA A 1 81 ? -18.859 -0.396 19.996 1.00 86.62 81 ALA A N 1
ATOM 627 C CA . ALA A 1 81 ? -19.671 -0.617 18.804 1.00 86.62 81 ALA A CA 1
ATOM 628 C C . ALA A 1 81 ? -19.347 0.409 17.704 1.00 86.62 81 ALA A C 1
ATOM 630 O O . ALA A 1 81 ? -19.178 0.033 16.543 1.00 86.62 81 ALA A O 1
ATOM 631 N N . PHE A 1 82 ? -19.183 1.684 18.069 1.00 86.62 82 PHE A N 1
ATOM 632 C CA . PHE A 1 82 ? -18.778 2.732 17.134 1.00 86.62 82 PHE A CA 1
ATOM 633 C C . PHE A 1 82 ? -17.392 2.464 16.522 1.00 86.62 82 PHE A C 1
ATOM 635 O O . PHE A 1 82 ? -17.245 2.502 15.298 1.00 86.62 82 PHE A O 1
ATOM 642 N N . LEU A 1 83 ? -16.393 2.108 17.338 1.00 85.06 83 LEU A N 1
ATOM 643 C CA . LEU A 1 83 ? -15.045 1.777 16.860 1.00 85.06 83 LEU A CA 1
ATOM 644 C C . LEU A 1 83 ? -15.040 0.577 15.902 1.00 85.06 83 LEU A C 1
ATOM 646 O O . LEU A 1 83 ? -14.348 0.609 14.883 1.00 85.06 83 LEU A O 1
ATOM 650 N N . ILE A 1 84 ? -15.843 -0.457 16.179 1.00 87.81 84 ILE A N 1
ATOM 651 C CA . ILE A 1 84 ? -15.987 -1.619 15.289 1.00 87.81 84 ILE A CA 1
ATOM 652 C C . ILE A 1 84 ? -16.561 -1.193 13.932 1.00 87.81 84 ILE A C 1
ATOM 654 O O . ILE A 1 84 ? -16.034 -1.591 12.892 1.00 87.81 84 ILE A O 1
ATOM 658 N N . VAL A 1 85 ? -17.604 -0.358 13.914 1.00 89.62 85 VAL A N 1
ATOM 659 C CA . VAL A 1 85 ? -18.197 0.146 12.663 1.00 89.62 85 VAL A CA 1
ATOM 660 C C . VAL A 1 85 ? -17.172 0.947 11.856 1.00 89.62 85 VAL A C 1
ATOM 662 O O . VAL A 1 85 ? -17.021 0.711 10.654 1.00 89.62 85 VAL A O 1
ATOM 665 N N . VAL A 1 86 ? -16.414 1.838 12.502 1.00 87.31 86 VAL A N 1
ATOM 666 C CA . VAL A 1 86 ? -15.348 2.611 11.842 1.00 87.31 86 VAL A CA 1
ATOM 667 C C . VAL A 1 86 ? -14.272 1.686 11.263 1.00 87.31 86 VAL A C 1
ATOM 669 O O . VAL A 1 86 ? -13.877 1.859 10.107 1.00 87.31 86 VAL A O 1
ATOM 672 N N . ALA A 1 87 ? -13.843 0.665 12.008 1.00 87.00 87 ALA A N 1
ATOM 673 C CA . ALA A 1 87 ? -12.858 -0.310 11.543 1.00 87.00 87 ALA A CA 1
ATOM 674 C C . ALA A 1 87 ? -13.345 -1.100 10.313 1.00 87.00 87 ALA A C 1
ATOM 676 O O . ALA A 1 87 ? -12.583 -1.305 9.365 1.00 87.00 87 ALA A O 1
ATOM 677 N N . LEU A 1 88 ? -14.622 -1.503 10.276 1.00 90.06 88 LEU A N 1
ATOM 678 C CA . LEU A 1 88 ? -15.214 -2.185 9.118 1.00 90.06 88 LEU A CA 1
ATOM 679 C C . LEU A 1 88 ? -15.253 -1.283 7.877 1.00 90.06 88 LEU A C 1
ATOM 681 O O . LEU A 1 88 ? -14.926 -1.734 6.773 1.00 90.06 88 LEU A O 1
ATOM 685 N N . VAL A 1 89 ? -15.594 -0.003 8.049 1.00 89.81 89 VAL A N 1
ATOM 686 C CA . VAL A 1 89 ? -15.556 0.988 6.964 1.00 89.81 89 VAL A CA 1
ATOM 687 C C . VAL A 1 89 ? -14.128 1.160 6.439 1.00 89.81 89 VAL A C 1
ATOM 689 O O . VAL A 1 89 ? -13.908 1.073 5.228 1.00 89.81 89 VAL A O 1
ATOM 692 N N . GLN A 1 90 ? -13.139 1.320 7.324 1.00 86.88 90 GLN A N 1
ATOM 693 C CA . GLN A 1 90 ? -11.723 1.406 6.943 1.00 86.88 90 GLN A CA 1
ATOM 694 C C . GLN A 1 90 ? -11.245 0.148 6.202 1.00 86.88 90 GLN A C 1
ATOM 696 O O . GLN A 1 90 ? -10.574 0.248 5.172 1.00 86.88 90 GLN A O 1
ATOM 701 N N . ALA A 1 91 ? -11.648 -1.045 6.649 1.00 87.88 91 ALA A N 1
ATOM 702 C CA . ALA A 1 91 ? -11.321 -2.299 5.972 1.00 87.88 91 ALA A CA 1
ATOM 703 C C . ALA A 1 91 ? -11.917 -2.367 4.552 1.00 87.88 91 ALA A C 1
ATOM 705 O O . ALA A 1 91 ? -11.237 -2.786 3.608 1.00 87.88 91 ALA A O 1
ATOM 706 N N . GLY A 1 92 ? -13.163 -1.915 4.371 1.00 90.50 92 GLY A N 1
ATOM 707 C CA . GLY A 1 92 ? -13.807 -1.812 3.059 1.00 90.50 92 GLY A CA 1
ATOM 708 C C . GLY A 1 92 ? -13.068 -0.860 2.112 1.00 90.50 92 GLY A C 1
ATOM 709 O O . GLY A 1 92 ? -12.775 -1.211 0.963 1.00 90.50 92 GLY A O 1
ATOM 710 N N . LEU A 1 93 ? -12.683 0.315 2.610 1.00 89.00 93 LEU A N 1
ATOM 711 C CA . LEU A 1 93 ? -11.888 1.294 1.863 1.00 89.00 93 LEU A CA 1
ATOM 712 C C . LEU A 1 93 ? -10.504 0.748 1.499 1.00 89.00 93 LEU A C 1
ATOM 714 O O . LEU A 1 93 ? -10.051 0.928 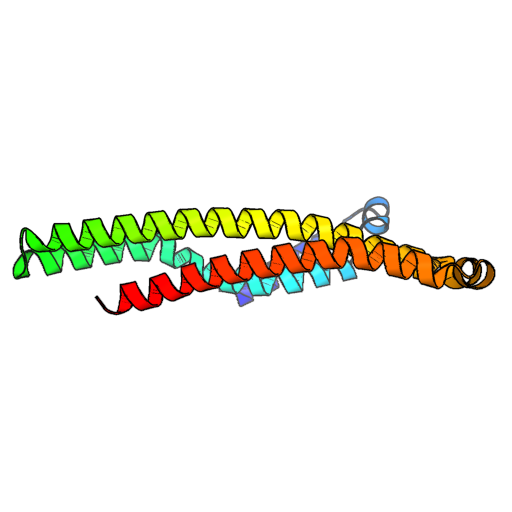0.366 1.00 89.00 93 LEU A O 1
ATOM 718 N N . GLY A 1 94 ? -9.864 0.015 2.412 1.00 87.38 94 GLY A N 1
ATOM 719 C CA . GLY A 1 94 ? -8.597 -0.670 2.167 1.00 87.38 94 GLY A CA 1
ATOM 720 C C . GLY A 1 94 ? -8.687 -1.671 1.012 1.00 87.38 94 GLY A C 1
ATOM 721 O O . GLY A 1 94 ? -7.847 -1.652 0.107 1.00 87.38 94 GLY A O 1
ATOM 722 N N . ARG A 1 95 ? -9.749 -2.488 0.963 1.00 89.44 95 ARG A N 1
ATOM 723 C CA . ARG A 1 95 ? -9.998 -3.403 -0.170 1.00 89.44 95 ARG A CA 1
ATOM 724 C C . ARG A 1 95 ? -10.175 -2.647 -1.486 1.00 89.44 95 ARG A C 1
ATOM 726 O O . ARG A 1 95 ? -9.605 -3.040 -2.505 1.00 89.44 95 ARG A O 1
ATOM 733 N N . MET A 1 96 ? -10.921 -1.543 -1.475 1.00 89.00 96 MET A N 1
ATOM 734 C CA . MET A 1 96 ? -11.111 -0.717 -2.669 1.00 89.00 96 MET A CA 1
ATOM 735 C C . MET A 1 96 ? -9.791 -0.082 -3.145 1.00 89.00 96 MET A C 1
ATOM 737 O O . MET A 1 96 ? -9.508 -0.072 -4.345 1.00 89.00 96 MET A O 1
ATOM 741 N N . MET A 1 97 ? -8.945 0.385 -2.223 1.00 87.38 97 MET A N 1
ATOM 742 C CA . MET A 1 97 ? -7.617 0.917 -2.540 1.00 87.38 97 MET A CA 1
ATOM 743 C C . MET A 1 97 ? -6.729 -0.139 -3.210 1.00 87.38 97 MET A C 1
ATOM 745 O O . MET A 1 97 ? -6.073 0.153 -4.212 1.00 87.38 97 MET A O 1
ATOM 749 N N . MET A 1 98 ? -6.744 -1.375 -2.702 1.00 86.62 98 MET A N 1
ATOM 750 C CA . MET A 1 98 ? -6.003 -2.496 -3.290 1.00 86.62 98 MET A CA 1
ATOM 751 C C . MET A 1 98 ? -6.472 -2.809 -4.714 1.00 86.62 98 MET A C 1
ATOM 753 O O . MET A 1 98 ? -5.636 -2.973 -5.601 1.00 86.62 98 MET A O 1
ATOM 757 N N . LYS A 1 99 ? -7.787 -2.788 -4.966 1.00 91.00 99 LYS A N 1
ATOM 758 C CA . LYS A 1 99 ? -8.357 -2.977 -6.310 1.00 91.00 99 LYS A CA 1
ATOM 759 C C . LYS A 1 99 ? -7.883 -1.906 -7.299 1.00 91.00 99 LYS A C 1
ATOM 761 O O . LYS A 1 99 ? -7.490 -2.234 -8.415 1.00 91.00 99 LYS A O 1
ATOM 766 N N . TYR A 1 100 ? -7.877 -0.631 -6.900 1.00 88.19 100 TYR A N 1
ATOM 767 C CA . TYR A 1 100 ? -7.353 0.440 -7.759 1.00 88.19 100 TYR A CA 1
ATOM 768 C C . TYR A 1 100 ? -5.846 0.317 -7.995 1.00 88.19 100 TYR A C 1
ATOM 770 O O . TYR A 1 100 ? -5.371 0.625 -9.088 1.00 88.19 100 TYR A O 1
ATOM 778 N N . ARG A 1 101 ? -5.093 -0.149 -6.992 1.00 85.25 101 ARG A N 1
ATOM 779 C CA . ARG A 1 101 ? -3.650 -0.379 -7.112 1.00 85.25 101 ARG A CA 1
ATOM 780 C C . ARG A 1 101 ? -3.331 -1.478 -8.123 1.00 85.25 101 ARG A C 1
ATOM 782 O O . ARG A 1 101 ? -2.399 -1.308 -8.902 1.00 85.25 101 ARG A O 1
ATOM 789 N N . ASP A 1 102 ? -4.113 -2.550 -8.128 1.00 89.06 102 ASP A N 1
ATOM 790 C CA . ASP A 1 102 ? -3.944 -3.677 -9.046 1.00 89.06 102 ASP A CA 1
ATOM 791 C C . ASP A 1 102 ? -4.245 -3.281 -10.501 1.00 89.06 102 ASP A C 1
ATOM 793 O O . ASP A 1 102 ? -3.412 -3.442 -11.391 1.00 89.06 102 ASP A O 1
ATOM 797 N N . GLN A 1 103 ? -5.368 -2.591 -10.730 1.00 89.38 103 GLN A N 1
ATOM 798 C CA . GLN A 1 103 ? -5.699 -2.039 -12.053 1.00 89.38 103 GLN A CA 1
ATOM 799 C C . GLN A 1 103 ? -4.634 -1.057 -12.559 1.00 89.38 103 GLN A C 1
ATOM 801 O O . GLN A 1 103 ? -4.299 -1.038 -13.746 1.00 89.38 103 GLN A O 1
ATOM 806 N N . ARG A 1 104 ? -4.083 -0.236 -11.657 1.00 87.19 104 ARG A N 1
ATOM 807 C CA . ARG A 1 104 ? -3.004 0.697 -11.985 1.00 87.19 104 ARG A CA 1
ATOM 808 C C . ARG A 1 104 ? -1.728 -0.044 -12.389 1.00 87.19 104 ARG A C 1
ATOM 810 O O . ARG A 1 104 ? -1.077 0.390 -13.333 1.00 87.19 104 ARG A O 1
ATOM 817 N N . ALA A 1 105 ? -1.380 -1.142 -11.719 1.00 86.25 105 ALA A N 1
ATOM 818 C CA . ALA A 1 105 ? -0.185 -1.923 -12.038 1.00 86.25 105 ALA A CA 1
ATOM 819 C C . ALA A 1 105 ? -0.213 -2.454 -13.482 1.00 86.25 105 ALA A C 1
ATOM 821 O O . ALA A 1 105 ? 0.776 -2.296 -14.196 1.00 86.25 105 ALA A O 1
ATOM 822 N N . GLY A 1 106 ? -1.362 -2.963 -13.944 1.00 86.75 106 GLY A N 1
ATOM 823 C CA . GLY A 1 106 ? -1.528 -3.413 -15.333 1.00 86.75 106 GLY A CA 1
ATOM 824 C C . GLY A 1 106 ? -1.408 -2.285 -16.368 1.00 86.75 106 GLY A C 1
ATOM 825 O O . GLY A 1 106 ? -0.825 -2.464 -17.436 1.00 86.75 106 GLY A O 1
ATOM 826 N N . LYS A 1 107 ? -1.901 -1.080 -16.051 1.00 85.81 107 LYS A N 1
ATOM 827 C CA . LYS A 1 107 ? -1.756 0.082 -16.949 1.00 85.81 107 LYS A CA 1
ATOM 828 C C . LYS A 1 107 ? -0.339 0.645 -16.980 1.00 85.81 107 LYS A C 1
ATOM 830 O O . LYS A 1 107 ? 0.104 1.119 -18.023 1.00 85.81 107 LYS A O 1
ATOM 835 N N . ILE A 1 108 ? 0.388 0.548 -15.870 1.00 86.56 108 ILE A N 1
ATOM 836 C CA . ILE A 1 108 ? 1.809 0.898 -15.825 1.00 86.56 108 ILE A CA 1
ATOM 837 C C . ILE A 1 108 ? 2.618 -0.061 -16.694 1.00 86.56 108 ILE A C 1
ATOM 839 O O . ILE A 1 108 ? 3.454 0.410 -17.458 1.00 86.56 108 ILE A O 1
ATOM 843 N N . SER A 1 109 ? 2.377 -1.375 -16.615 1.00 86.25 109 SER A N 1
ATOM 844 C CA . SER A 1 109 ? 3.113 -2.332 -17.448 1.00 86.25 109 SER A CA 1
ATOM 845 C C . SER A 1 109 ? 2.881 -2.076 -18.937 1.00 86.25 109 SER A C 1
ATOM 847 O O . SER A 1 109 ? 3.848 -1.999 -19.684 1.00 86.25 109 SER A O 1
ATOM 849 N N . GLU A 1 110 ? 1.634 -1.832 -19.350 1.00 84.56 110 GLU A N 1
ATOM 850 C CA . GLU A 1 110 ? 1.294 -1.470 -20.736 1.00 84.56 110 GLU A CA 1
ATOM 851 C C . GLU A 1 110 ? 2.023 -0.189 -21.186 1.00 84.56 110 GLU A C 1
ATOM 853 O O . GLU A 1 110 ? 2.653 -0.159 -22.241 1.00 84.56 110 GLU A O 1
ATOM 858 N N . ARG A 1 111 ? 2.027 0.856 -20.343 1.00 87.06 111 ARG A N 1
ATOM 859 C CA . ARG A 1 111 ? 2.727 2.118 -20.631 1.00 87.06 111 ARG A CA 1
ATOM 860 C C . ARG A 1 111 ? 4.243 1.944 -20.737 1.00 87.06 111 ARG A C 1
ATOM 862 O O . ARG A 1 111 ? 4.865 2.716 -21.457 1.00 87.06 111 ARG A O 1
ATOM 869 N N . LEU A 1 112 ? 4.848 1.029 -19.981 1.00 85.94 112 LEU A N 1
ATOM 870 C CA . LEU A 1 112 ? 6.304 0.855 -19.947 1.00 85.94 112 LEU A CA 1
ATOM 871 C C . LEU A 1 112 ? 6.843 0.081 -21.156 1.00 85.94 112 LEU A C 1
ATOM 873 O O . LEU A 1 112 ? 7.977 0.341 -21.545 1.00 85.94 112 LEU A O 1
ATOM 877 N N . VAL A 1 113 ? 6.037 -0.794 -21.766 1.00 88.31 113 VAL A N 1
ATOM 878 C CA . VAL A 1 113 ? 6.432 -1.593 -22.943 1.00 88.31 113 VAL A CA 1
ATOM 879 C C . VAL A 1 113 ? 6.568 -0.732 -24.208 1.00 88.31 113 VAL A C 1
ATOM 881 O O . VAL A 1 113 ? 7.560 -0.829 -24.928 1.00 88.31 113 VAL A O 1
ATOM 884 N N . ILE A 1 114 ? 5.623 0.182 -24.444 1.00 83.94 114 ILE A N 1
ATOM 885 C CA . ILE A 1 114 ? 5.595 1.043 -25.642 1.00 83.94 114 ILE A CA 1
ATOM 886 C C . ILE A 1 114 ? 6.902 1.854 -25.838 1.00 83.94 114 ILE A C 1
ATOM 888 O O . ILE A 1 114 ? 7.494 1.802 -26.917 1.00 83.94 114 ILE A O 1
ATOM 892 N N . PRO A 1 115 ? 7.405 2.612 -24.842 1.00 84.69 115 PRO A N 1
ATOM 893 C CA . PRO A 1 115 ? 8.640 3.369 -24.995 1.00 84.69 115 PRO A CA 1
ATOM 894 C C . PRO A 1 115 ? 9.884 2.477 -25.044 1.00 84.69 115 PRO A C 1
ATOM 896 O O . PRO A 1 115 ? 10.850 2.883 -25.685 1.00 84.69 115 PRO A O 1
ATOM 899 N N . SER A 1 116 ? 9.895 1.295 -24.411 1.00 86.12 116 SER A N 1
ATOM 900 C CA . SER A 1 116 ? 11.042 0.385 -24.535 1.00 86.12 116 SER A CA 1
ATOM 901 C C . SER A 1 116 ? 11.205 -0.122 -25.966 1.00 86.12 116 SER A C 1
ATOM 903 O O . SER A 1 116 ? 12.300 -0.020 -26.513 1.00 86.12 116 SER A O 1
ATOM 905 N N . GLU A 1 117 ? 10.114 -0.550 -26.607 1.00 86.06 117 GLU A N 1
ATOM 906 C CA . GLU A 1 117 ? 10.132 -1.010 -28.004 1.00 86.06 117 GLU A CA 1
ATOM 907 C C . GLU A 1 117 ? 10.480 0.128 -28.979 1.00 86.06 117 GLU A C 1
ATOM 909 O O . GLU A 1 117 ? 11.190 -0.073 -29.969 1.00 86.06 117 GLU A O 1
ATOM 914 N N . MET A 1 118 ? 10.028 1.353 -28.679 1.00 86.62 118 MET A N 1
ATOM 915 C CA . MET A 1 118 ? 10.364 2.546 -29.460 1.00 86.62 118 MET A CA 1
ATOM 916 C C . MET A 1 118 ? 11.858 2.886 -29.392 1.00 86.62 118 MET A C 1
ATOM 918 O O . MET A 1 118 ? 12.443 3.248 -30.412 1.00 86.62 118 MET A O 1
ATOM 922 N N . ILE A 1 119 ? 12.471 2.824 -28.205 1.00 87.12 119 ILE A N 1
ATOM 923 C CA . ILE A 1 119 ? 13.898 3.140 -28.028 1.00 87.12 119 ILE A CA 1
ATOM 924 C C . ILE A 1 119 ? 14.760 2.127 -28.787 1.00 87.12 119 ILE A C 1
ATOM 926 O O . ILE A 1 119 ? 15.730 2.525 -29.430 1.00 87.12 119 ILE A O 1
ATOM 930 N N . GLU A 1 120 ? 14.371 0.852 -28.768 1.00 89.94 120 GLU A N 1
ATOM 931 C CA . GLU A 1 120 ? 15.046 -0.215 -29.511 1.00 89.94 120 GLU A CA 1
ATOM 932 C C . GLU A 1 120 ? 14.982 0.005 -31.036 1.00 89.94 120 GLU A C 1
ATOM 934 O O . GLU A 1 120 ? 15.961 -0.235 -31.738 1.00 89.94 120 GLU A O 1
ATOM 939 N N . ASN A 1 121 ? 13.876 0.563 -31.547 1.00 91.25 121 ASN A N 1
ATOM 940 C CA . ASN A 1 121 ? 13.629 0.757 -32.983 1.00 91.25 121 ASN A CA 1
ATOM 941 C C . ASN A 1 121 ? 13.631 2.234 -33.433 1.00 91.25 121 ASN A C 1
ATOM 943 O O . ASN A 1 121 ? 12.968 2.607 -34.409 1.00 91.25 121 ASN A O 1
ATOM 947 N N . ILE A 1 122 ? 14.383 3.103 -32.747 1.00 91.12 122 ILE A N 1
ATOM 948 C CA . ILE A 1 122 ? 14.339 4.556 -32.979 1.00 91.12 122 ILE A CA 1
ATOM 949 C C . ILE A 1 122 ? 14.644 5.011 -34.425 1.00 91.12 122 ILE A C 1
ATOM 951 O O . ILE A 1 122 ? 14.000 5.971 -34.870 1.00 91.12 122 ILE A O 1
ATOM 955 N N . PRO A 1 123 ? 15.548 4.375 -35.207 1.00 92.75 123 PRO A N 1
ATOM 956 C CA . PRO A 1 123 ? 15.804 4.800 -36.585 1.00 92.75 123 PRO A CA 1
ATOM 957 C C . PRO A 1 123 ? 14.582 4.589 -37.489 1.00 92.75 123 PRO A C 1
ATOM 959 O O . PRO A 1 123 ? 14.220 5.488 -38.247 1.00 92.75 123 PRO A O 1
ATOM 962 N N . SER A 1 124 ? 13.890 3.453 -37.347 1.00 90.00 124 SER A N 1
ATOM 963 C CA . SER A 1 124 ? 12.682 3.107 -38.112 1.00 90.00 124 SER A CA 1
ATOM 964 C C . SER A 1 124 ? 11.515 4.048 -37.801 1.00 90.00 124 SER A C 1
ATOM 966 O O . SER A 1 124 ? 10.779 4.466 -38.698 1.00 90.00 124 SER A O 1
ATOM 968 N N . VAL A 1 125 ? 11.380 4.447 -36.532 1.00 88.88 125 VAL A N 1
ATOM 969 C CA . VAL A 1 125 ? 10.366 5.412 -36.080 1.00 88.88 125 VAL A CA 1
ATOM 970 C C . VAL A 1 125 ? 10.608 6.801 -36.676 1.00 88.88 125 VAL A C 1
ATOM 972 O O . VAL A 1 125 ? 9.658 7.458 -37.108 1.00 88.88 125 VAL A O 1
ATOM 975 N N . LYS A 1 126 ? 11.872 7.249 -36.723 1.00 90.88 126 LYS A N 1
ATOM 976 C CA . LYS A 1 126 ? 12.248 8.533 -37.333 1.00 90.88 126 LYS A CA 1
ATOM 977 C C . LYS A 1 126 ? 12.047 8.524 -38.847 1.00 90.88 126 LYS A C 1
ATOM 979 O O . LYS A 1 126 ? 11.487 9.481 -39.366 1.00 90.88 126 LYS A O 1
ATOM 984 N N . ALA A 1 127 ? 12.436 7.445 -39.527 1.00 91.94 127 ALA A N 1
ATOM 985 C CA . ALA A 1 127 ? 12.247 7.288 -40.970 1.00 91.94 127 ALA A CA 1
ATOM 986 C C . ALA A 1 127 ? 10.762 7.307 -41.379 1.00 91.94 127 ALA A C 1
ATOM 988 O O . ALA A 1 127 ? 10.416 7.853 -42.421 1.00 91.94 127 ALA A O 1
ATOM 989 N N . SER A 1 128 ? 9.882 6.768 -40.528 1.00 89.00 128 SER A N 1
ATOM 990 C CA . SER A 1 128 ? 8.433 6.713 -40.774 1.00 89.00 128 SER A CA 1
ATOM 991 C C . SER A 1 128 ? 7.669 7.954 -40.285 1.00 89.00 128 SER A C 1
ATOM 993 O O . SER A 1 128 ? 6.456 8.034 -40.463 1.00 89.00 128 SER A O 1
ATOM 995 N N . CYS A 1 129 ? 8.334 8.916 -39.629 1.00 90.38 129 CYS A N 1
ATOM 996 C CA . CYS A 1 129 ? 7.705 10.093 -39.010 1.00 90.38 129 CYS A CA 1
ATOM 997 C C . CYS A 1 129 ? 6.566 9.770 -38.00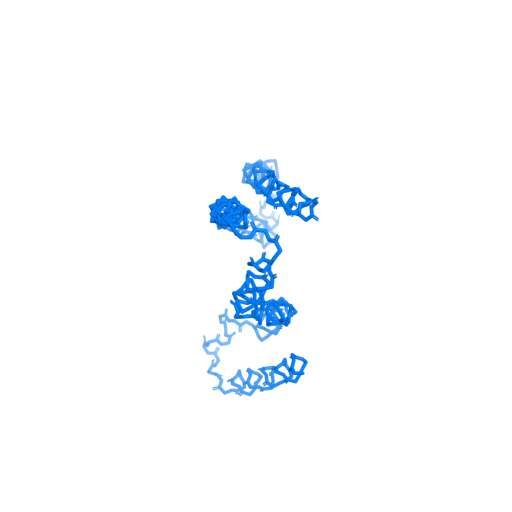9 1.00 90.38 129 CYS A C 1
ATOM 999 O O . CYS A 1 129 ? 5.687 10.598 -37.764 1.00 90.38 129 CYS A O 1
ATOM 1001 N N . TRP A 1 130 ? 6.587 8.594 -37.369 1.00 91.50 130 TRP A N 1
ATOM 1002 C CA . TRP A 1 130 ? 5.513 8.104 -36.480 1.00 91.50 130 TRP A CA 1
ATOM 1003 C C . TRP A 1 130 ? 5.506 8.701 -35.064 1.00 91.50 130 TRP A C 1
ATOM 1005 O O . TRP A 1 130 ? 4.709 8.289 -34.219 1.00 91.50 130 TRP A O 1
ATOM 1015 N N . GLY A 1 131 ? 6.351 9.696 -34.780 1.00 87.94 131 GLY A N 1
ATOM 1016 C CA . GLY A 1 131 ? 6.504 10.257 -33.432 1.00 87.94 131 GLY A CA 1
ATOM 1017 C C . GLY A 1 131 ? 5.190 10.736 -32.799 1.00 87.94 131 GLY A C 1
ATOM 1018 O O . GLY A 1 131 ? 4.941 10.462 -31.626 1.00 87.94 131 GLY A O 1
ATOM 1019 N N . ARG A 1 132 ? 4.306 11.378 -33.578 1.00 88.19 132 ARG A N 1
ATOM 1020 C CA . ARG A 1 132 ? 2.996 11.838 -33.071 1.00 88.19 132 ARG A CA 1
ATOM 1021 C C . ARG A 1 132 ? 2.063 10.676 -32.724 1.00 88.19 132 ARG A C 1
ATOM 1023 O O . ARG A 1 132 ? 1.381 10.733 -31.706 1.00 88.19 132 ARG A O 1
ATOM 1030 N N . THR A 1 133 ? 2.056 9.616 -33.530 1.00 87.38 133 THR A N 1
ATOM 1031 C CA . THR A 1 133 ? 1.221 8.428 -33.301 1.00 87.38 133 THR A CA 1
ATOM 1032 C C . THR A 1 133 ? 1.641 7.705 -32.023 1.00 87.38 133 THR A C 1
ATOM 1034 O O . THR A 1 133 ? 0.796 7.364 -31.197 1.00 87.38 133 THR A O 1
ATOM 1037 N N . ILE A 1 134 ? 2.949 7.543 -31.803 1.00 87.44 134 ILE A N 1
ATOM 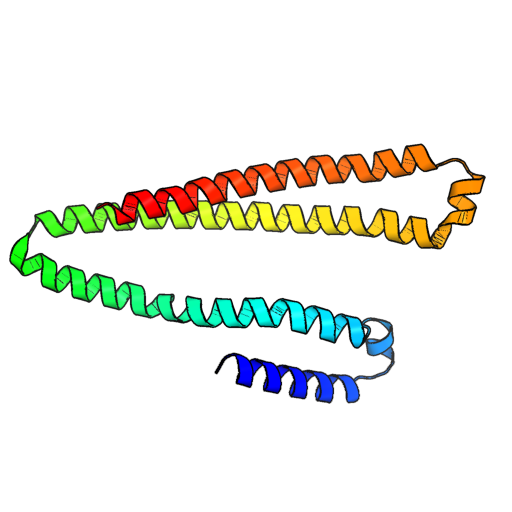1038 C CA . ILE A 1 134 ? 3.479 6.919 -30.581 1.00 87.44 134 ILE A CA 1
ATOM 1039 C C . ILE A 1 134 ? 3.166 7.775 -29.350 1.00 87.44 134 ILE A C 1
ATOM 1041 O O . ILE A 1 134 ? 2.784 7.246 -28.306 1.00 87.44 134 ILE A O 1
ATOM 1045 N N . GLN A 1 135 ? 3.260 9.102 -29.470 1.00 87.94 135 GLN A N 1
ATOM 1046 C CA . GLN A 1 135 ? 2.874 10.006 -28.389 1.00 87.94 135 GLN A CA 1
ATOM 1047 C C . GLN A 1 135 ? 1.408 9.795 -27.978 1.00 87.94 135 GLN A C 1
ATOM 1049 O O . GLN A 1 135 ? 1.128 9.643 -26.789 1.00 87.94 135 GLN A O 1
ATOM 1054 N N . GLN A 1 136 ? 0.490 9.696 -28.944 1.00 89.19 136 GLN A N 1
ATOM 1055 C CA . GLN A 1 136 ? -0.923 9.409 -28.672 1.00 89.19 136 GLN A CA 1
ATOM 1056 C C . GLN A 1 136 ? -1.130 8.014 -28.057 1.00 89.19 136 GLN A C 1
ATOM 1058 O O . GLN A 1 136 ? -1.913 7.863 -27.116 1.00 89.19 136 GLN A O 1
ATOM 1063 N N . MET A 1 137 ? -0.386 7.004 -28.521 1.00 87.06 137 MET A N 1
ATOM 1064 C CA . MET A 1 137 ? -0.419 5.652 -27.949 1.00 87.06 137 MET A CA 1
ATOM 1065 C C . MET A 1 137 ? 0.027 5.612 -26.482 1.00 87.06 137 MET A C 1
ATOM 1067 O O . MET A 1 137 ? -0.519 4.824 -25.717 1.00 87.06 137 MET A O 1
ATOM 1071 N N . VAL A 1 138 ? 0.966 6.467 -26.059 1.00 88.75 138 VAL A N 1
ATOM 1072 C CA . VAL A 1 138 ? 1.407 6.576 -24.652 1.00 88.75 138 VAL A CA 1
ATOM 1073 C C . VAL A 1 138 ? 0.456 7.439 -23.814 1.00 88.75 138 VAL A C 1
ATOM 1075 O O . VAL A 1 138 ? 0.283 7.206 -22.613 1.00 88.75 138 VAL A O 1
ATOM 1078 N N . GLU A 1 139 ? -0.174 8.444 -24.417 1.00 90.00 139 GLU A N 1
ATOM 1079 C CA . GLU A 1 139 ? -1.060 9.375 -23.719 1.00 90.00 139 GLU A CA 1
ATOM 1080 C C . GLU A 1 139 ? -2.376 8.712 -23.279 1.00 90.00 139 GLU A C 1
ATOM 1082 O O . GLU A 1 139 ? -2.818 8.895 -22.140 1.00 90.00 139 GLU A O 1
ATOM 1087 N N . ASN A 1 140 ? -2.939 7.835 -24.111 1.00 85.94 140 ASN A N 1
ATOM 1088 C CA . ASN A 1 140 ? -4.147 7.063 -23.799 1.00 85.94 140 ASN A CA 1
ATOM 1089 C C . ASN A 1 140 ? -4.049 6.241 -22.486 1.00 85.94 140 ASN A C 1
ATOM 1091 O O . ASN A 1 140 ? -4.864 6.464 -21.579 1.00 85.94 140 ASN A O 1
ATOM 1095 N N . PRO A 1 141 ? -3.062 5.341 -22.291 1.00 85.56 141 PRO A N 1
ATOM 1096 C CA . PRO A 1 141 ? -2.908 4.603 -21.038 1.00 85.56 141 PRO A CA 1
ATOM 1097 C C . PRO A 1 141 ? -2.548 5.526 -19.865 1.00 85.56 141 PRO A C 1
ATOM 1099 O O . PRO A 1 141 ? -3.025 5.299 -18.750 1.00 85.56 141 PRO A O 1
ATOM 1102 N N . LYS A 1 142 ? -1.801 6.616 -20.100 1.00 88.31 142 LYS A N 1
ATOM 1103 C CA . LYS A 1 142 ? -1.442 7.598 -19.063 1.00 88.31 142 LYS A CA 1
ATOM 1104 C C . LYS A 1 142 ? -2.667 8.313 -18.486 1.00 88.31 142 LYS A C 1
ATOM 1106 O O . LYS A 1 142 ? -2.764 8.458 -17.268 1.00 88.31 142 LYS A O 1
ATOM 1111 N N . THR A 1 143 ? -3.631 8.728 -19.310 1.00 90.44 143 THR A N 1
ATOM 1112 C CA . THR A 1 143 ? -4.866 9.357 -18.796 1.00 90.44 143 THR A CA 1
ATOM 1113 C C . THR A 1 143 ? -5.665 8.401 -17.906 1.00 90.44 143 THR A C 1
ATOM 1115 O O . THR A 1 143 ? -6.206 8.809 -16.875 1.00 90.44 143 THR A O 1
ATOM 1118 N N . THR A 1 144 ? -5.693 7.113 -18.255 1.00 89.25 144 THR A N 1
ATOM 1119 C CA . THR A 1 144 ? -6.342 6.066 -17.454 1.00 89.25 144 THR A CA 1
ATOM 1120 C C . THR A 1 144 ? -5.593 5.821 -16.141 1.00 89.25 144 THR A C 1
ATOM 1122 O O . THR A 1 144 ? -6.220 5.754 -15.081 1.00 89.25 144 THR A O 1
ATOM 1125 N N . GLU A 1 145 ? -4.258 5.775 -16.175 1.00 88.94 145 GLU A N 1
ATOM 1126 C CA . GLU A 1 145 ? -3.413 5.664 -14.980 1.00 88.94 145 GLU A CA 1
ATOM 1127 C C . GLU A 1 145 ? -3.646 6.834 -14.012 1.00 88.94 145 GLU A C 1
ATOM 1129 O O . GLU A 1 145 ? -3.813 6.628 -12.806 1.00 88.94 145 GLU A O 1
ATOM 1134 N N . LEU A 1 146 ? -3.711 8.066 -14.526 1.00 91.88 146 LEU A N 1
ATOM 1135 C CA . LEU A 1 146 ? -3.952 9.263 -13.720 1.00 91.88 146 LEU A CA 1
ATOM 1136 C C . LEU A 1 146 ? -5.343 9.244 -13.077 1.00 91.88 146 LEU A C 1
ATOM 1138 O O . LEU A 1 146 ? -5.472 9.555 -11.891 1.00 91.88 146 LEU A O 1
ATOM 1142 N N . LYS A 1 147 ? -6.379 8.809 -13.808 1.00 92.31 147 LYS A N 1
ATOM 1143 C CA . LYS A 1 147 ? -7.733 8.632 -13.255 1.00 92.31 147 LYS A CA 1
ATOM 1144 C C . LYS A 1 147 ? -7.743 7.621 -12.103 1.00 92.31 147 LYS A C 1
ATOM 1146 O O . LYS A 1 147 ? -8.330 7.899 -11.057 1.00 92.31 147 LYS A O 1
ATOM 1151 N N . LEU A 1 148 ? -7.075 6.476 -12.264 1.00 89.38 148 LEU A N 1
ATOM 1152 C CA . LEU A 1 148 ? -6.950 5.453 -11.215 1.00 89.38 148 LEU A CA 1
ATOM 1153 C C . LEU A 1 148 ? -6.152 5.959 -10.009 1.00 89.38 148 LEU A C 1
ATOM 1155 O O . LEU A 1 148 ? -6.551 5.740 -8.867 1.00 89.38 148 LEU A O 1
ATOM 1159 N N . THR A 1 149 ? -5.069 6.695 -10.257 1.00 91.31 149 THR A N 1
ATOM 1160 C CA . THR A 1 149 ? -4.236 7.302 -9.212 1.00 91.31 149 THR A CA 1
ATOM 1161 C C . THR A 1 149 ? -5.036 8.312 -8.394 1.00 91.31 149 THR A C 1
ATOM 1163 O O . THR A 1 149 ? -4.989 8.285 -7.167 1.00 91.31 149 THR A O 1
ATOM 1166 N N . ARG A 1 150 ? -5.842 9.152 -9.054 1.00 91.62 150 ARG A N 1
ATOM 1167 C CA . ARG A 1 150 ? -6.709 10.128 -8.387 1.00 91.62 150 ARG A CA 1
ATOM 1168 C C . ARG A 1 150 ? -7.788 9.443 -7.543 1.00 91.62 150 ARG A C 1
ATOM 1170 O O . ARG A 1 150 ? -7.983 9.823 -6.394 1.00 91.62 150 ARG A O 1
ATOM 1177 N N . LYS A 1 151 ? -8.435 8.391 -8.064 1.00 89.62 151 LYS A N 1
ATOM 1178 C CA . LYS A 1 151 ? -9.395 7.577 -7.293 1.00 89.62 151 LYS A CA 1
ATOM 1179 C C . LYS A 1 151 ? -8.743 6.950 -6.059 1.00 89.62 151 LYS A C 1
ATOM 1181 O O . LYS A 1 151 ? -9.277 7.081 -4.964 1.00 89.62 151 LYS A O 1
ATOM 1186 N N . ALA A 1 152 ? -7.573 6.331 -6.209 1.00 88.06 152 ALA A N 1
ATOM 1187 C CA . ALA A 1 152 ? -6.839 5.750 -5.087 1.00 88.06 152 ALA A CA 1
ATOM 1188 C C . ALA A 1 152 ? -6.426 6.807 -4.045 1.00 88.06 152 ALA A C 1
ATOM 1190 O O . ALA A 1 152 ? -6.499 6.540 -2.847 1.00 88.06 152 ALA A O 1
ATOM 1191 N N . ALA A 1 153 ? -6.039 8.009 -4.484 1.00 89.56 153 ALA A N 1
ATOM 1192 C CA . ALA A 1 153 ? -5.705 9.120 -3.597 1.00 89.56 153 ALA A CA 1
ATOM 1193 C C . ALA A 1 153 ? -6.917 9.595 -2.781 1.00 89.56 153 ALA A C 1
ATOM 1195 O O . ALA A 1 153 ? -6.778 9.794 -1.578 1.00 89.56 153 ALA A O 1
ATOM 1196 N N . TYR A 1 154 ? -8.105 9.699 -3.389 1.00 90.94 154 TYR A N 1
ATOM 1197 C CA . TYR A 1 154 ? -9.333 10.041 -2.660 1.00 90.94 154 TYR A CA 1
ATOM 1198 C C . TYR A 1 154 ? -9.692 9.001 -1.597 1.00 90.94 154 TYR A C 1
ATOM 1200 O O . TYR A 1 154 ? -10.000 9.359 -0.463 1.00 90.94 154 TYR A O 1
ATOM 1208 N N . VAL A 1 155 ? -9.597 7.712 -1.933 1.00 89.00 155 VAL A N 1
ATOM 1209 C CA . VAL A 1 155 ? -9.850 6.626 -0.971 1.00 89.00 155 VAL A CA 1
ATOM 1210 C C . VAL A 1 155 ? -8.840 6.658 0.172 1.00 89.00 155 VAL A C 1
ATOM 1212 O O . VAL A 1 155 ? -9.215 6.511 1.332 1.00 89.00 155 VAL A O 1
ATOM 1215 N N . ARG A 1 156 ? -7.561 6.896 -0.142 1.00 87.94 156 ARG A N 1
ATOM 1216 C CA . ARG A 1 156 ? -6.506 7.033 0.865 1.00 87.94 156 ARG A CA 1
ATOM 1217 C C . ARG A 1 156 ? -6.754 8.227 1.782 1.00 87.94 156 ARG A C 1
ATOM 1219 O O . ARG A 1 156 ? -6.608 8.078 2.987 1.00 87.94 156 ARG A O 1
ATOM 1226 N N . TYR A 1 157 ? -7.133 9.375 1.221 1.00 88.94 157 TYR A N 1
ATOM 1227 C CA . TYR A 1 157 ? -7.461 10.573 1.989 1.00 88.94 157 TYR A CA 1
ATOM 1228 C C . TYR A 1 157 ? -8.580 10.283 2.986 1.00 88.94 157 TYR A C 1
ATOM 1230 O O . TYR A 1 157 ? -8.389 10.487 4.176 1.00 88.94 157 TYR A O 1
ATOM 1238 N N . PHE A 1 158 ? -9.692 9.702 2.525 1.00 87.62 158 PHE A N 1
ATOM 1239 C CA . PHE A 1 158 ? -10.810 9.369 3.405 1.00 87.62 158 PHE A CA 1
ATOM 1240 C C . PHE A 1 158 ? -10.407 8.369 4.501 1.00 87.62 158 PHE A C 1
ATOM 1242 O O . PHE A 1 158 ? -10.766 8.549 5.661 1.00 87.62 158 PHE A O 1
ATOM 1249 N N . ASN A 1 159 ? -9.604 7.353 4.161 1.00 86.31 159 ASN A N 1
ATOM 1250 C CA . ASN A 1 159 ? -9.103 6.388 5.140 1.00 86.31 159 ASN A CA 1
ATOM 1251 C C . ASN A 1 159 ? -8.208 7.048 6.208 1.00 86.31 159 ASN A C 1
ATOM 1253 O O . ASN A 1 159 ? -8.314 6.726 7.387 1.00 86.31 159 ASN A O 1
ATOM 1257 N N . SER A 1 160 ? -7.351 7.997 5.818 1.00 85.31 160 SER A N 1
ATOM 1258 C CA . SER A 1 160 ? -6.511 8.751 6.757 1.00 85.31 160 SER A CA 1
ATOM 1259 C C . SER A 1 160 ? -7.311 9.763 7.586 1.00 85.31 160 SER A C 1
ATOM 1261 O O . SER A 1 160 ? -7.064 9.889 8.780 1.00 85.31 160 SER A O 1
ATOM 1263 N N . SER A 1 161 ? -8.291 10.453 7.001 1.00 85.44 161 SER A N 1
ATOM 1264 C CA . SER A 1 161 ? -9.166 11.385 7.723 1.00 85.44 161 SER A CA 1
ATOM 1265 C C . SER A 1 161 ? -10.032 10.678 8.766 1.00 85.44 161 SER A C 1
ATOM 1267 O O . SER A 1 161 ? -10.210 11.205 9.861 1.00 85.44 161 SER A O 1
ATOM 1269 N N . ALA A 1 162 ? -10.519 9.469 8.465 1.00 78.25 162 ALA A N 1
ATOM 1270 C CA . ALA A 1 162 ? -11.277 8.661 9.418 1.00 78.25 162 ALA A CA 1
ATOM 1271 C C . ALA A 1 162 ? -10.464 8.342 10.686 1.00 78.25 162 ALA A C 1
ATOM 1273 O O . ALA A 1 162 ? -11.028 8.317 11.774 1.00 78.25 162 ALA A O 1
ATOM 1274 N N . PHE A 1 163 ? -9.144 8.156 10.556 1.00 72.12 163 PHE A N 1
ATOM 1275 C CA . PHE A 1 163 ? -8.246 7.942 11.694 1.00 72.12 163 PHE A CA 1
ATOM 1276 C C . PHE A 1 163 ? -8.099 9.191 12.578 1.00 72.12 163 PHE A C 1
ATOM 1278 O O . PHE A 1 163 ? -8.136 9.088 13.801 1.00 72.12 163 PHE A O 1
ATOM 1285 N N . PHE A 1 164 ? -7.979 10.383 11.980 1.00 75.94 164 PHE A N 1
ATOM 1286 C CA . PHE A 1 164 ? -7.943 11.636 12.748 1.00 75.94 164 PHE A CA 1
ATOM 1287 C C . PHE A 1 164 ? -9.241 11.876 13.522 1.00 75.94 164 PHE A C 1
ATOM 1289 O O . PHE A 1 164 ? -9.195 12.348 14.652 1.00 75.94 164 PHE A O 1
ATOM 1296 N N . PHE A 1 165 ? -10.386 11.522 12.936 1.00 68.06 165 PHE A N 1
ATOM 1297 C CA . PHE A 1 165 ? -11.680 11.667 13.600 1.00 68.06 165 PHE A CA 1
ATOM 1298 C C . PHE A 1 165 ? -11.867 10.654 14.739 1.00 68.06 165 PHE A C 1
ATOM 1300 O O . PHE A 1 165 ? -12.417 11.003 15.777 1.00 68.06 165 PHE A O 1
ATOM 1307 N N . SER A 1 166 ? -11.374 9.418 14.576 1.00 63.91 166 SER A N 1
ATOM 1308 C CA . SER A 1 166 ? -11.428 8.401 15.634 1.00 63.91 166 SER A CA 1
ATOM 1309 C C . SER A 1 166 ? -10.444 8.653 16.773 1.00 63.91 166 SER A C 1
ATOM 1311 O O 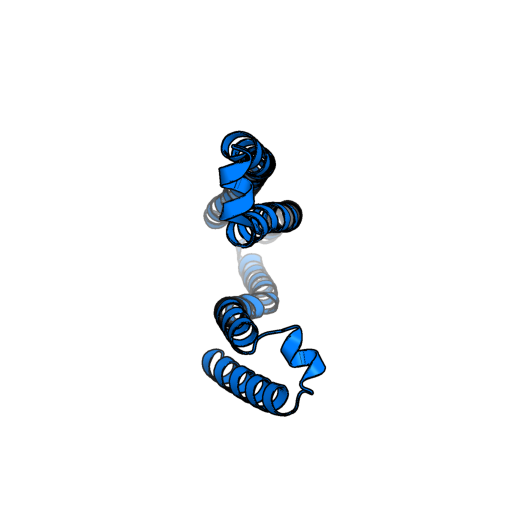. SER A 1 166 ? -10.702 8.208 17.875 1.00 63.91 166 SER A O 1
ATOM 1313 N N . GLY A 1 167 ? -9.319 9.331 16.520 1.00 57.19 167 GLY A N 1
ATOM 1314 C CA . GLY A 1 167 ? -8.347 9.685 17.563 1.00 57.19 167 GLY A CA 1
ATOM 1315 C C . GLY A 1 167 ? -8.749 10.893 18.416 1.00 57.19 167 GLY A C 1
ATOM 1316 O O . GLY A 1 167 ? -8.029 11.230 19.350 1.00 57.19 167 GLY A O 1
ATOM 1317 N N . PHE A 1 168 ? -9.851 11.566 18.072 1.00 41.28 168 PHE A N 1
ATOM 1318 C CA . PHE A 1 168 ? -10.386 12.715 18.809 1.00 41.28 168 PHE A CA 1
ATOM 1319 C C . PHE A 1 168 ? -11.471 12.319 19.833 1.00 41.28 168 PHE A C 1
ATOM 1321 O O . PHE A 1 168 ? -11.861 13.152 20.648 1.00 41.28 168 PHE A O 1
ATOM 1328 N N . PHE A 1 169 ? -11.950 11.071 19.783 1.00 41.59 169 PHE A N 1
ATOM 1329 C CA . PHE A 1 169 ? -12.866 10.453 20.751 1.00 41.59 169 PHE A CA 1
ATOM 1330 C C . PHE A 1 169 ? -12.111 9.446 21.618 1.00 41.59 169 PHE A C 1
ATOM 1332 O O . PHE A 1 169 ? -12.460 9.346 22.813 1.00 41.59 169 PHE A O 1
#

Organism: Cynomys ludovicianus (NCBI:txid45480)

Sequence (169 aa):
IGMQMRIAMFSLIYKKTLKLSSRVLDKISIGQLVSLLSNNLNKFDEGLALAHFVWIAPLQVTLLMGLLWDLLQASAFCGLAFLIVVALVQAGLGRMMMKYRDQRAGKISERLVIPSEMIENIPSVKASCWGRTIQQMVENPKTTELKLTRKAAYVRYFNSSAFFFSGFF

Radius of gyration: 24.52 Å; chains: 1; bounding box: 48×35×77 Å

Foldseek 3Di:
DLVVVLVVVVVVVVVVVVVDDVVVCVVPPPVNVVVVSVVVSVVVSVVVVVVVCVVVVVVVVVVVLVVVCVPPPPVSVVLVVVVVVLVVVLVVLVVVLVVLVVVLVVLVVQLVVLVVVCVVVVVVCVVVVCVVVSVVSNVVSVVVNVVSVVVSVVSVVVSVVSVVVSVVD

InterPro domains:
  IPR009147 Cystic fibrosis transmembrane conductance regulator [PR01851] (48-70)
  IPR009147 Cystic fibrosis transmembrane conductance regulator [PR01851] (86-105)
  IPR011527 ABC transporter type 1, transmembrane domain [PF00664] (1-169)
  IPR011527 ABC transporter type 1, transmembrane domain [PS50929] (1-169)
  IPR036640 ABC transporter type 1, transmembrane domain superfamily [G3DSA:1.20.1560.10] (1-169)
  IPR036640 ABC transporter type 1, transmembrane domain superfamily [SSF90123] (2-168)
  IPR050173 ATP-binding cassette transporter C-like [PTHR24223] (1-166)

Secondary structure (DSSP, 8-state):
-HHHHHHHHHHHHHHHHTTS-HHHHTTS-HHHHHHHHHHHHHHHHHHHHHHTHHHHHHHHHHHHHHHHHHHHTTHHHHHHHHHHHHHHHHHHHHHHHHHHHHHHHHHHHHHHHHHHHHHHTHHHHHHTTTHHHHHHHHHHHHHHHHHHHHHHHHHHHHHHHHHHHHTT-

pLDDT: mean 83.6, std 7.51, range [41.28, 92.75]